Protein AF-A0A3D5USJ9-F1 (afdb_monomer_lite)

Sequence (58 aa):
GRLMQRELVAVPPYWDVGQTIDYLREADDLPDEFYEIFVVDAGYKPAGTVPLSRVMRM

Foldseek 3Di:
DDPPVQQEAEDEPPDDLVNVVVCVVPPPPGDPDHFKHFHAYPVRHGPDIDGPVVSVVD

Secondary structure (DSSP, 8-state):
--------EEE-TT--HHHHHHHHHH-TT--SS--EEEEE-TTS-EEEEEEHHHHTT-

Structure (mmCIF, N/CA/C/O backbone):
data_AF-A0A3D5USJ9-F1
#
_entry.id   AF-A0A3D5USJ9-F1
#
loop_
_atom_site.group_PDB
_atom_site.id
_atom_site.type_symbol
_atom_site.label_atom_id
_atom_site.label_alt_id
_atom_site.label_comp_id
_atom_site.label_asym_id
_atom_site.label_entity_id
_atom_site.label_seq_id
_atom_site.pdbx_PDB_ins_code
_atom_site.Cartn_x
_atom_site.Cartn_y
_atom_site.Cartn_z
_atom_site.occupancy
_atom_site.B_iso_or_equiv
_atom_site.auth_seq_id
_atom_site.auth_comp_id
_atom_site.auth_asym_id
_atom_site.auth_atom_id
_atom_site.pdbx_PDB_model_num
ATOM 1 N N . GLY A 1 1 ? -6.762 2.440 25.064 1.00 55.69 1 GLY A N 1
ATOM 2 C CA . GLY A 1 1 ? -5.702 2.570 24.051 1.00 55.69 1 GLY A CA 1
ATOM 3 C C . GLY A 1 1 ? -6.221 1.913 22.807 1.00 55.69 1 GLY A C 1
ATOM 4 O O . GLY A 1 1 ? -6.483 0.721 22.850 1.00 55.69 1 GLY A O 1
ATOM 5 N N . ARG A 1 2 ? -6.550 2.702 21.787 1.00 47.53 2 ARG A N 1
ATOM 6 C CA . ARG A 1 2 ? -7.242 2.173 20.614 1.00 47.53 2 ARG A CA 1
ATOM 7 C C . ARG A 1 2 ? -6.214 1.438 19.765 1.00 47.53 2 ARG A C 1
ATOM 9 O O . ARG A 1 2 ? -5.186 2.025 19.442 1.00 47.53 2 ARG A O 1
ATOM 16 N N . LEU A 1 3 ? -6.484 0.163 19.476 1.00 53.88 3 LEU A N 1
ATOM 17 C CA . LEU A 1 3 ? -5.917 -0.516 18.319 1.00 53.88 3 LEU A CA 1
ATOM 18 C C . LEU A 1 3 ? -6.085 0.463 17.154 1.00 53.88 3 LEU A C 1
ATOM 20 O O . LEU A 1 3 ? -7.207 0.674 16.705 1.00 53.88 3 LEU A O 1
ATOM 24 N N . MET A 1 4 ? -5.002 1.111 16.722 1.00 55.19 4 MET A N 1
ATOM 25 C CA . MET A 1 4 ? -4.939 1.589 15.350 1.00 55.19 4 MET A CA 1
ATOM 26 C C . MET A 1 4 ? -5.073 0.312 14.543 1.00 55.19 4 MET A C 1
ATOM 28 O O . MET A 1 4 ? -4.165 -0.525 14.532 1.00 55.19 4 MET A O 1
ATOM 32 N N . GLN A 1 5 ? -6.274 0.089 14.027 1.00 53.50 5 GLN A N 1
ATOM 33 C CA . GLN A 1 5 ? -6.522 -0.942 13.052 1.00 53.50 5 GLN A CA 1
ATOM 34 C C . GLN A 1 5 ? -5.573 -0.570 11.916 1.00 53.50 5 GLN A C 1
ATOM 36 O O . GLN A 1 5 ? -5.714 0.474 11.292 1.00 53.50 5 GLN A O 1
ATOM 41 N N . ARG A 1 6 ? -4.464 -1.308 11.807 1.00 59.31 6 ARG A N 1
ATOM 42 C CA . ARG A 1 6 ? -3.537 -1.176 10.690 1.00 59.31 6 ARG A CA 1
ATOM 43 C C . ARG A 1 6 ? -4.327 -1.679 9.505 1.00 59.31 6 ARG A C 1
ATOM 45 O O . ARG A 1 6 ? -4.358 -2.879 9.263 1.00 59.31 6 ARG A O 1
ATOM 52 N N . GLU A 1 7 ? -5.074 -0.794 8.884 1.00 68.56 7 GLU A N 1
ATOM 53 C CA . GLU A 1 7 ? -5.749 -1.086 7.645 1.00 68.56 7 GLU A CA 1
ATOM 54 C C . GLU A 1 7 ? -4.650 -1.047 6.572 1.00 68.56 7 GLU A C 1
ATOM 56 O O . GLU A 1 7 ? -3.912 -0.070 6.424 1.00 68.56 7 GLU A O 1
ATOM 61 N N . LEU A 1 8 ? -4.385 -2.214 5.985 1.00 76.25 8 LEU A N 1
ATOM 62 C CA . LEU A 1 8 ? -3.191 -2.480 5.186 1.00 76.25 8 LEU A CA 1
ATOM 63 C C . LEU A 1 8 ? -3.557 -2.332 3.715 1.00 76.25 8 LEU A C 1
ATOM 65 O O . LEU A 1 8 ? -4.491 -2.982 3.254 1.00 76.25 8 LEU A O 1
ATOM 69 N N . VAL A 1 9 ? -2.777 -1.559 2.967 1.00 90.00 9 VAL A N 1
ATOM 70 C CA . VAL A 1 9 ? -2.874 -1.550 1.506 1.00 90.00 9 VAL A CA 1
ATOM 71 C C . VAL A 1 9 ? -1.861 -2.539 0.953 1.00 90.00 9 VAL A C 1
ATOM 73 O O . VAL A 1 9 ? -0.673 -2.405 1.239 1.00 90.00 9 VAL A O 1
ATOM 76 N N . ALA A 1 10 ? -2.311 -3.531 0.187 1.00 92.62 10 ALA A N 1
ATOM 77 C CA . ALA A 1 10 ? -1.453 -4.564 -0.384 1.00 92.62 10 ALA A CA 1
ATOM 78 C C . ALA A 1 10 ? -1.380 -4.436 -1.911 1.00 92.62 10 ALA A C 1
ATOM 80 O O . ALA A 1 10 ? -2.409 -4.365 -2.574 1.00 92.62 10 ALA A O 1
ATOM 81 N N . VAL A 1 11 ? -0.168 -4.434 -2.466 1.00 94.31 11 VAL A N 1
ATOM 82 C CA . VAL A 1 11 ? 0.081 -4.323 -3.911 1.00 94.31 11 VAL A CA 1
ATOM 83 C C . VAL A 1 11 ? 1.056 -5.405 -4.383 1.00 94.31 11 VAL A C 1
ATOM 85 O O . VAL A 1 11 ? 1.920 -5.836 -3.613 1.00 94.31 11 VAL A O 1
ATOM 88 N N . PRO A 1 12 ? 0.957 -5.875 -5.635 1.00 95.19 12 PRO A N 1
ATOM 89 C CA . PRO A 1 12 ? 1.889 -6.861 -6.166 1.00 95.19 12 PRO A CA 1
ATOM 90 C C . PRO A 1 12 ? 3.280 -6.260 -6.468 1.00 95.19 12 PRO A C 1
ATOM 92 O O . PRO A 1 12 ? 3.389 -5.092 -6.837 1.00 95.19 12 PRO A O 1
ATOM 95 N N . PRO A 1 13 ? 4.366 -7.057 -6.403 1.00 94.31 13 PRO A N 1
ATOM 96 C CA . PRO A 1 13 ? 5.745 -6.585 -6.589 1.00 94.31 13 PRO A CA 1
ATOM 97 C C . PRO A 1 13 ? 6.092 -6.183 -8.023 1.00 94.31 13 PRO A C 1
ATOM 99 O O . PRO A 1 13 ? 7.147 -5.600 -8.250 1.00 94.31 13 PRO A O 1
ATOM 102 N N . TYR A 1 14 ? 5.256 -6.548 -8.994 1.00 93.94 14 TYR A N 1
ATOM 103 C CA . TYR A 1 14 ? 5.477 -6.246 -10.406 1.00 93.94 14 TYR A CA 1
ATOM 104 C C . TYR A 1 14 ? 4.815 -4.936 -10.850 1.00 93.94 14 TYR A C 1
ATOM 106 O O . TYR A 1 14 ? 4.928 -4.590 -12.023 1.00 93.94 14 TYR A O 1
ATOM 114 N N . TRP A 1 15 ? 4.117 -4.231 -9.953 1.00 95.12 15 TRP A N 1
ATOM 115 C CA . TRP A 1 15 ? 3.627 -2.888 -10.244 1.00 95.12 15 TRP A CA 1
ATOM 116 C C . TRP A 1 15 ? 4.752 -1.871 -10.174 1.00 95.12 15 TRP A C 1
ATOM 118 O O . TRP A 1 15 ? 5.581 -1.889 -9.261 1.00 95.12 15 TRP A O 1
ATOM 128 N N . ASP A 1 16 ? 4.747 -0.949 -11.128 1.00 94.50 16 ASP A N 1
ATOM 129 C CA . ASP A 1 16 ? 5.516 0.272 -10.986 1.00 94.50 16 ASP A CA 1
ATOM 130 C C . ASP A 1 16 ? 4.806 1.280 -10.061 1.00 94.50 16 ASP A C 1
ATOM 132 O O . ASP A 1 16 ? 3.725 1.048 -9.502 1.00 94.50 16 ASP A O 1
ATOM 136 N N . VAL A 1 17 ? 5.465 2.419 -9.860 1.00 92.56 17 VAL A N 1
ATOM 137 C CA . VAL A 1 17 ? 4.962 3.487 -8.994 1.00 92.56 17 VAL A CA 1
ATOM 138 C C . VAL A 1 17 ? 3.689 4.117 -9.563 1.00 92.56 17 VAL A C 1
ATOM 140 O O . VAL A 1 17 ? 2.792 4.434 -8.788 1.00 92.56 17 VAL A O 1
ATOM 143 N N . GLY A 1 18 ? 3.583 4.263 -10.886 1.00 94.50 18 GLY A N 1
ATOM 144 C CA . GLY A 1 18 ? 2.408 4.841 -11.539 1.00 94.50 18 GLY A CA 1
ATOM 145 C C . GLY A 1 18 ? 1.178 3.965 -11.334 1.00 94.50 18 GLY A C 1
ATOM 146 O O . GLY A 1 18 ? 0.181 4.436 -10.803 1.00 94.50 18 GLY A O 1
ATOM 147 N N . GLN A 1 19 ? 1.299 2.666 -11.610 1.00 95.50 19 GLN A N 1
ATOM 148 C CA . GLN A 1 19 ? 0.235 1.683 -11.385 1.00 95.50 19 GLN A CA 1
ATOM 149 C C . GLN A 1 19 ? -0.211 1.640 -9.921 1.00 95.50 19 GLN A C 1
ATOM 151 O O . GLN A 1 19 ? -1.400 1.538 -9.628 1.00 95.50 19 GLN A O 1
ATOM 156 N N . THR A 1 20 ? 0.744 1.753 -8.993 1.00 94.19 20 THR A N 1
ATOM 157 C CA . THR A 1 20 ? 0.437 1.842 -7.562 1.00 94.19 20 THR A CA 1
ATOM 158 C C . THR A 1 20 ? -0.365 3.106 -7.248 1.00 94.19 20 THR A C 1
ATOM 160 O O . THR A 1 20 ? -1.343 3.034 -6.512 1.00 94.19 20 THR A O 1
ATOM 163 N N . ILE A 1 21 ? 0.018 4.261 -7.796 1.00 93.38 21 ILE A N 1
ATOM 164 C CA . ILE A 1 21 ? -0.694 5.532 -7.591 1.00 93.38 21 ILE A CA 1
ATOM 165 C C . ILE A 1 21 ? -2.096 5.489 -8.200 1.00 93.38 21 ILE A C 1
ATOM 167 O O . ILE A 1 21 ? -3.029 5.975 -7.567 1.00 93.38 21 ILE A O 1
ATOM 171 N N . ASP A 1 22 ? -2.247 4.913 -9.389 1.00 94.19 22 ASP A N 1
ATOM 172 C CA . ASP A 1 22 ? -3.542 4.786 -10.057 1.00 94.19 22 ASP A CA 1
ATOM 173 C C . ASP A 1 22 ? -4.488 3.920 -9.219 1.00 94.19 22 ASP A C 1
ATOM 175 O O . ASP A 1 22 ? -5.588 4.356 -8.884 1.00 94.19 22 ASP A O 1
ATOM 179 N N . TYR A 1 23 ? -4.016 2.767 -8.733 1.00 92.62 23 TYR A N 1
ATOM 180 C CA . TYR A 1 23 ? -4.765 1.948 -7.777 1.00 92.62 23 TYR A CA 1
ATOM 181 C C . TYR A 1 23 ? -5.149 2.730 -6.513 1.00 92.62 23 TYR A C 1
ATOM 183 O O . TYR A 1 23 ? -6.301 2.692 -6.093 1.00 92.62 23 TYR A O 1
ATOM 191 N N . LEU A 1 24 ? -4.217 3.49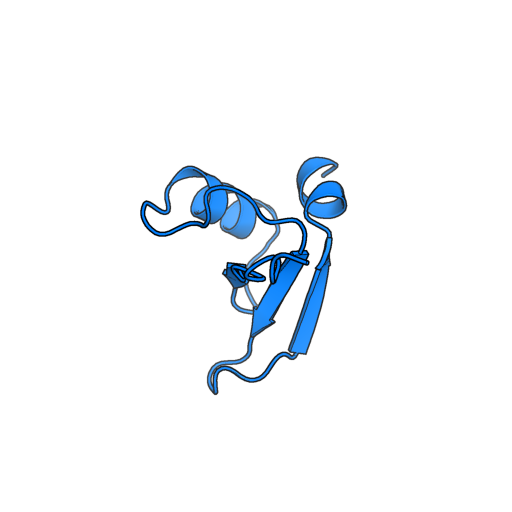5 -5.933 1.00 90.81 24 LEU A N 1
ATOM 192 C CA . LEU A 1 24 ? -4.490 4.310 -4.744 1.00 90.81 24 LEU A CA 1
ATOM 193 C C . LEU A 1 24 ? -5.537 5.415 -4.972 1.00 90.81 24 LEU A C 1
ATOM 195 O O . LEU A 1 24 ? -6.073 5.948 -4.003 1.00 90.81 24 LEU A O 1
ATOM 199 N N . ARG A 1 25 ? -5.793 5.803 -6.224 1.00 89.50 25 ARG A N 1
ATOM 200 C CA . ARG A 1 25 ? -6.779 6.828 -6.593 1.00 89.50 25 ARG A CA 1
ATOM 201 C C . ARG A 1 25 ? -8.142 6.248 -6.943 1.00 89.50 25 ARG A C 1
ATOM 203 O O . ARG A 1 25 ? -9.135 6.954 -6.795 1.00 89.50 25 ARG A O 1
ATOM 210 N N . GLU A 1 26 ? -8.169 5.023 -7.455 1.00 91.88 26 GLU A N 1
ATOM 211 C CA . GLU A 1 26 ? -9.364 4.396 -8.027 1.00 91.88 26 GLU A CA 1
ATOM 212 C C . GLU A 1 26 ? -9.994 3.335 -7.121 1.00 91.88 26 GLU A C 1
ATOM 214 O O . GLU A 1 26 ? -11.156 2.992 -7.318 1.00 91.88 26 GLU A O 1
ATOM 219 N N . ALA A 1 27 ? -9.254 2.788 -6.156 1.00 88.19 27 ALA A N 1
ATOM 220 C CA . ALA A 1 27 ? -9.763 1.723 -5.304 1.00 88.19 27 ALA A CA 1
ATOM 221 C C . ALA A 1 27 ? -10.782 2.246 -4.277 1.00 88.19 27 ALA A C 1
ATOM 223 O O . ALA A 1 27 ? -10.470 3.071 -3.417 1.00 88.19 27 ALA A O 1
ATOM 224 N N . ASP A 1 28 ? -12.002 1.715 -4.360 1.00 83.69 28 ASP A N 1
ATOM 225 C CA . ASP A 1 28 ? -13.130 2.062 -3.487 1.00 83.69 28 ASP A CA 1
ATOM 226 C C . ASP A 1 28 ? -13.056 1.398 -2.097 1.00 83.69 28 ASP A C 1
ATOM 228 O O . ASP A 1 28 ? -13.806 1.760 -1.192 1.00 83.69 28 ASP A O 1
ATOM 232 N N . ASP A 1 29 ? -12.186 0.398 -1.926 1.00 84.12 29 ASP A N 1
ATOM 233 C CA . ASP A 1 29 ? -12.037 -0.418 -0.715 1.00 84.12 29 ASP A CA 1
ATOM 234 C C . ASP A 1 29 ? -10.784 -0.069 0.100 1.00 84.12 29 ASP A C 1
ATOM 236 O O . ASP A 1 29 ? -10.350 -0.841 0.963 1.00 84.12 29 ASP A O 1
ATOM 240 N N . LEU A 1 30 ? -10.196 1.100 -0.162 1.00 87.25 30 LEU A N 1
ATOM 241 C CA . LEU A 1 30 ? -9.051 1.560 0.600 1.00 87.25 30 LEU A CA 1
ATOM 242 C C . LEU A 1 30 ? -9.445 2.008 2.010 1.00 87.25 30 LEU A C 1
ATOM 244 O O . LEU A 1 30 ? -10.526 2.560 2.220 1.00 87.25 30 LEU A O 1
ATOM 248 N N . PRO A 1 31 ? -8.529 1.828 2.971 1.00 86.50 31 PRO A N 1
ATOM 249 C CA . PRO A 1 31 ? -8.650 2.406 4.300 1.00 86.50 31 PRO A CA 1
ATOM 250 C C . PRO A 1 31 ? -8.851 3.921 4.281 1.00 86.50 31 PRO A C 1
ATOM 252 O O . PRO A 1 31 ? -8.199 4.609 3.491 1.00 86.50 31 PRO A O 1
ATOM 255 N N . ASP A 1 32 ? -9.614 4.449 5.243 1.00 84.06 32 ASP A N 1
ATOM 256 C CA . ASP A 1 32 ? -9.722 5.902 5.461 1.00 84.06 32 ASP A CA 1
ATOM 257 C C . ASP A 1 32 ? -8.344 6.522 5.774 1.00 84.06 32 ASP A C 1
ATOM 259 O O . ASP A 1 32 ? -8.024 7.632 5.343 1.00 84.06 32 ASP A O 1
ATOM 263 N N . GLU A 1 33 ? -7.500 5.790 6.512 1.00 84.19 33 GLU A N 1
ATOM 264 C CA . GLU A 1 33 ? -6.138 6.196 6.858 1.00 84.19 33 GLU A CA 1
ATOM 265 C C . GLU A 1 33 ? -5.149 5.028 6.718 1.00 84.19 33 GLU A C 1
ATOM 267 O O . GLU A 1 33 ? -5.276 3.992 7.371 1.00 84.19 33 GLU A O 1
ATOM 272 N N . PHE A 1 34 ? -4.091 5.220 5.923 1.00 88.12 34 PHE A N 1
ATOM 273 C CA . PHE A 1 34 ? -2.973 4.280 5.818 1.00 88.12 34 PHE A CA 1
ATOM 274 C C . PHE A 1 34 ? -1.636 5.014 5.656 1.00 88.12 34 PHE A C 1
ATOM 276 O O . PHE A 1 34 ? -1.557 6.115 5.114 1.00 88.12 34 PHE A O 1
ATOM 283 N N . TYR A 1 35 ? -0.555 4.391 6.134 1.00 88.25 35 TYR A N 1
ATOM 284 C CA . TYR A 1 35 ? 0.789 4.993 6.136 1.00 88.25 35 TYR A CA 1
ATOM 285 C C . TYR A 1 35 ? 1.854 4.123 5.463 1.00 88.25 35 TYR A C 1
ATOM 287 O O . TYR A 1 35 ? 2.921 4.618 5.088 1.00 88.25 35 TYR A O 1
ATOM 295 N N . GLU A 1 36 ? 1.570 2.833 5.295 1.00 90.75 36 GLU A N 1
ATOM 296 C CA . GLU A 1 36 ? 2.466 1.852 4.696 1.00 90.75 36 GLU A CA 1
ATOM 297 C C . GLU A 1 36 ? 1.719 1.059 3.627 1.00 90.75 36 GLU A C 1
ATOM 299 O O . GLU A 1 36 ? 0.571 0.662 3.818 1.00 90.75 36 GLU A O 1
ATOM 304 N N . ILE A 1 37 ? 2.405 0.816 2.516 1.00 92.44 37 ILE A N 1
ATOM 305 C CA . ILE A 1 37 ? 1.957 -0.044 1.428 1.00 92.44 37 ILE A CA 1
ATOM 306 C C . ILE A 1 37 ? 2.752 -1.344 1.533 1.00 92.44 37 ILE A C 1
ATOM 308 O O . ILE A 1 37 ? 3.985 -1.333 1.554 1.00 92.44 37 ILE A O 1
ATOM 312 N N . PHE A 1 38 ? 2.054 -2.466 1.621 1.00 93.69 38 PHE A N 1
ATOM 313 C CA . PHE A 1 38 ? 2.624 -3.800 1.707 1.00 93.69 38 PHE A CA 1
ATOM 314 C C . PHE A 1 38 ? 2.772 -4.370 0.308 1.00 93.69 38 PHE A C 1
ATOM 316 O O . PHE A 1 38 ? 1.809 -4.472 -0.442 1.00 93.69 38 PHE A O 1
ATOM 323 N N . VAL A 1 39 ? 3.982 -4.781 -0.038 1.00 94.62 39 VAL A N 1
ATOM 324 C CA . VAL A 1 39 ? 4.217 -5.515 -1.275 1.00 94.62 39 VAL A CA 1
ATOM 325 C C . VAL A 1 39 ? 3.999 -6.990 -0.973 1.00 94.62 39 VAL A C 1
ATOM 327 O O . VAL A 1 39 ? 4.692 -7.538 -0.114 1.00 94.62 39 VAL A O 1
ATOM 330 N N . VAL A 1 40 ? 3.043 -7.630 -1.641 1.00 94.44 40 VAL A N 1
ATOM 331 C CA 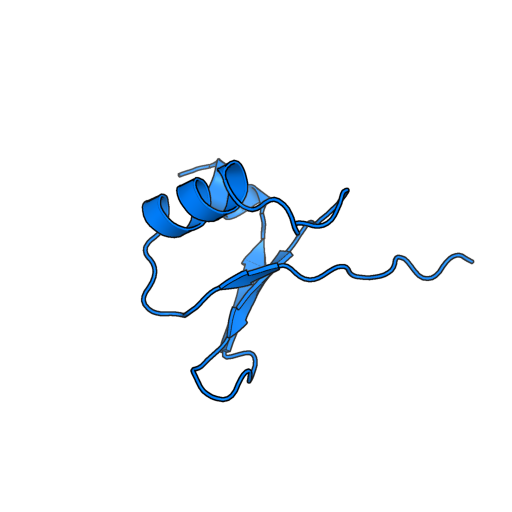. VAL A 1 40 ? 2.669 -9.033 -1.403 1.00 94.44 40 VAL A CA 1
ATOM 332 C C . VAL A 1 40 ? 2.876 -9.883 -2.648 1.00 94.44 40 VAL A C 1
ATOM 334 O O . VAL A 1 40 ? 2.572 -9.462 -3.760 1.00 94.44 40 VAL A O 1
ATOM 337 N N . ASP A 1 41 ? 3.404 -11.092 -2.473 1.00 92.62 41 ASP A N 1
ATOM 338 C CA . ASP A 1 41 ? 3.522 -12.053 -3.569 1.00 92.62 41 ASP A CA 1
ATOM 339 C C . ASP A 1 41 ? 2.163 -12.680 -3.947 1.00 92.62 41 ASP A C 1
ATOM 341 O O . ASP A 1 41 ? 1.133 -12.436 -3.318 1.00 92.62 41 ASP A O 1
ATOM 345 N N . ALA A 1 42 ? 2.156 -13.533 -4.977 1.00 90.75 42 ALA A N 1
ATOM 346 C CA . ALA A 1 42 ? 0.947 -14.231 -5.430 1.00 90.75 42 ALA A CA 1
ATOM 347 C C . ALA A 1 42 ? 0.341 -15.185 -4.376 1.00 90.75 42 ALA A C 1
ATOM 349 O O . ALA A 1 42 ? -0.800 -15.618 -4.514 1.00 90.75 42 ALA A O 1
ATOM 350 N N . GLY A 1 43 ? 1.099 -15.532 -3.332 1.00 93.50 43 GLY A N 1
ATOM 351 C CA . GLY A 1 43 ? 0.636 -16.297 -2.179 1.00 93.50 43 GLY A CA 1
ATOM 352 C C . GLY A 1 43 ? 0.179 -15.421 -1.010 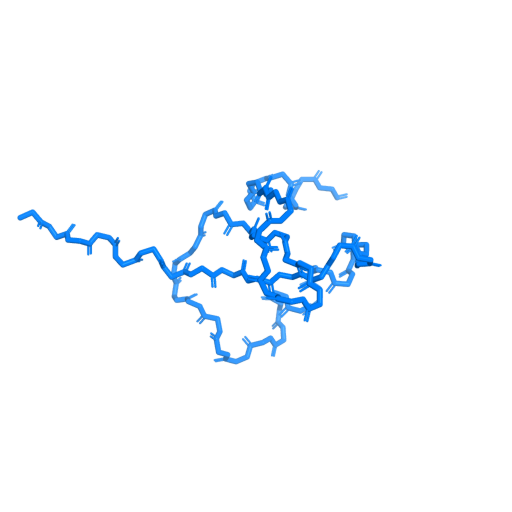1.00 93.50 43 GLY A C 1
ATOM 353 O O . GLY A 1 43 ? 0.024 -15.953 0.089 1.00 93.50 43 GLY A O 1
ATOM 354 N N . TYR A 1 44 ? -0.001 -14.110 -1.220 1.00 86.19 44 TYR A N 1
ATOM 355 C CA . TYR A 1 44 ? -0.324 -13.112 -0.194 1.00 86.19 44 TYR A CA 1
ATOM 356 C C . TYR A 1 44 ? 0.702 -13.038 0.948 1.00 86.19 44 TYR A C 1
ATOM 358 O O . TYR A 1 44 ? 0.379 -12.644 2.071 1.00 86.19 44 TYR A O 1
ATOM 366 N N . LYS A 1 45 ? 1.962 -13.402 0.686 1.00 91.31 45 LYS A N 1
ATOM 367 C CA . LYS A 1 45 ? 3.044 -13.261 1.665 1.00 91.31 45 LYS A CA 1
ATOM 368 C C . LYS A 1 45 ? 3.712 -11.895 1.501 1.00 91.31 45 LYS A C 1
ATOM 370 O O . LYS A 1 45 ? 4.054 -11.532 0.374 1.00 91.31 45 LYS A O 1
ATOM 375 N N . PRO A 1 46 ? 3.947 -11.143 2.592 1.00 90.00 46 PRO A N 1
ATOM 376 C CA . PRO A 1 46 ? 4.669 -9.879 2.521 1.00 90.00 46 PRO A CA 1
ATOM 377 C C . PRO A 1 46 ? 6.094 -10.083 1.997 1.00 90.00 46 PRO A C 1
ATOM 379 O O . PRO A 1 46 ? 6.909 -10.758 2.626 1.00 90.00 46 PRO A O 1
ATOM 382 N N . ALA A 1 47 ? 6.393 -9.471 0.858 1.00 92.62 47 ALA A N 1
ATOM 383 C CA . ALA A 1 47 ? 7.734 -9.358 0.299 1.00 92.62 47 ALA A CA 1
ATOM 384 C C . ALA A 1 47 ? 8.480 -8.133 0.860 1.00 92.62 47 ALA A C 1
ATOM 386 O O . ALA A 1 47 ? 9.707 -8.135 0.937 1.00 92.62 47 ALA A O 1
ATOM 387 N N . GLY A 1 48 ? 7.749 -7.093 1.277 1.00 92.50 48 GLY A N 1
ATOM 388 C CA . GLY A 1 48 ? 8.306 -5.886 1.890 1.00 92.50 48 GLY A CA 1
ATOM 389 C C . GLY A 1 48 ? 7.254 -4.805 2.129 1.00 92.50 48 GLY A C 1
ATOM 390 O O . GLY A 1 48 ? 6.069 -5.018 1.873 1.00 92.50 48 GLY A O 1
ATOM 391 N N . THR A 1 49 ? 7.686 -3.637 2.606 1.00 93.25 49 THR A N 1
ATOM 392 C CA . THR A 1 49 ? 6.822 -2.461 2.778 1.00 93.25 49 THR A CA 1
ATOM 393 C C . THR A 1 49 ? 7.450 -1.209 2.182 1.00 93.25 49 THR A C 1
ATOM 395 O O . THR A 1 49 ? 8.674 -1.051 2.131 1.00 93.25 49 THR A O 1
ATOM 3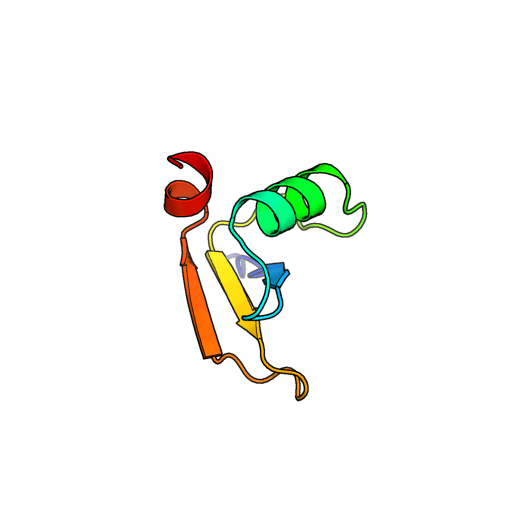98 N N . VAL A 1 50 ? 6.595 -0.302 1.720 1.00 92.50 50 VAL A N 1
ATOM 399 C CA . VAL A 1 50 ? 6.963 1.011 1.197 1.00 92.50 50 VAL A CA 1
ATOM 400 C C . VAL A 1 50 ? 6.160 2.069 1.957 1.00 92.50 50 VAL A C 1
ATOM 402 O O . VAL A 1 50 ? 4.932 1.993 1.981 1.00 92.50 50 VAL A O 1
ATOM 405 N N . PRO A 1 51 ? 6.804 3.076 2.573 1.00 92.50 51 P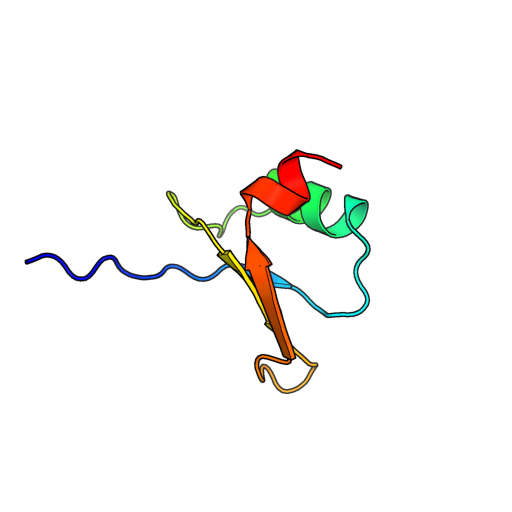RO A N 1
ATOM 406 C CA . PRO A 1 51 ? 6.079 4.178 3.197 1.00 92.50 51 PRO A CA 1
ATOM 407 C C . PRO A 1 51 ? 5.271 4.956 2.155 1.00 92.50 51 PRO A C 1
ATOM 409 O O . PRO A 1 51 ? 5.81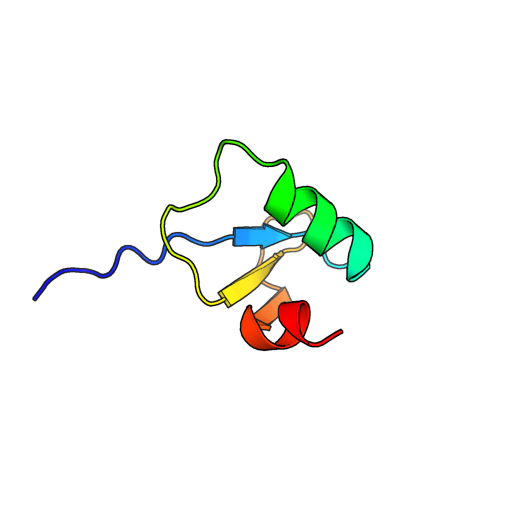1 5.304 1.101 1.00 92.50 51 PRO A O 1
ATOM 412 N N . LEU A 1 52 ? 4.026 5.322 2.468 1.00 90.06 52 LEU A N 1
ATOM 413 C CA . LEU A 1 52 ? 3.178 6.125 1.576 1.00 90.06 52 LEU A CA 1
ATOM 414 C C . LEU A 1 52 ? 3.872 7.430 1.155 1.00 90.06 52 LEU A C 1
ATOM 416 O O . LEU A 1 52 ? 3.850 7.826 -0.008 1.00 90.06 52 LEU A O 1
ATOM 420 N N . SER A 1 53 ? 4.581 8.061 2.092 1.00 90.62 53 SER A N 1
ATOM 421 C CA . SER A 1 53 ? 5.341 9.290 1.851 1.00 90.62 53 SER A CA 1
ATOM 422 C C . SER A 1 53 ? 6.437 9.147 0.792 1.00 90.62 53 SER A C 1
ATOM 424 O O . SER A 1 53 ? 6.839 10.151 0.210 1.00 90.62 53 SER A O 1
ATOM 426 N N . ARG A 1 54 ? 6.936 7.931 0.545 1.00 90.88 54 ARG A N 1
ATOM 427 C CA . ARG A 1 54 ? 7.918 7.656 -0.507 1.00 90.88 54 ARG A CA 1
ATOM 428 C C . ARG A 1 54 ? 7.255 7.600 -1.877 1.00 90.88 54 ARG A C 1
ATOM 430 O O . ARG A 1 54 ? 7.808 8.167 -2.810 1.00 90.88 54 ARG A O 1
ATOM 437 N N . VAL A 1 55 ? 6.089 6.963 -1.975 1.00 89.31 55 VAL A N 1
ATOM 438 C CA . VAL A 1 55 ? 5.305 6.882 -3.220 1.00 89.31 55 VAL A CA 1
ATOM 439 C C . VAL A 1 55 ? 4.820 8.270 -3.644 1.00 89.31 55 VAL A C 1
ATOM 441 O O . VAL A 1 55 ? 4.926 8.624 -4.807 1.00 89.31 55 VAL A O 1
ATOM 444 N N . MET A 1 56 ? 4.410 9.110 -2.689 1.00 87.31 56 MET A N 1
ATOM 445 C CA . MET A 1 56 ? 3.931 10.479 -2.947 1.00 87.31 56 MET A CA 1
ATOM 446 C C . MET A 1 56 ? 5.020 11.482 -3.379 1.00 87.31 56 MET A C 1
ATOM 448 O O . MET A 1 56 ? 4.702 12.624 -3.700 1.00 87.31 56 MET A O 1
ATOM 452 N N . ARG A 1 57 ? 6.305 11.111 -3.317 1.00 86.62 57 ARG A N 1
ATOM 453 C CA . ARG A 1 57 ? 7.446 11.995 -3.640 1.00 86.62 57 ARG A CA 1
ATOM 454 C C . ARG A 1 57 ? 8.075 11.716 -5.008 1.00 86.62 57 ARG A C 1
ATOM 456 O O . ARG A 1 57 ? 9.075 12.357 -5.328 1.00 86.62 57 ARG A O 1
ATOM 463 N N . MET A 1 58 ? 7.556 10.737 -5.743 1.00 76.25 58 MET A N 1
ATOM 464 C CA . MET A 1 58 ? 8.049 10.302 -7.053 1.00 76.25 58 MET A CA 1
ATOM 465 C C . MET A 1 58 ? 7.216 10.929 -8.165 1.00 76.25 58 MET A C 1
ATOM 467 O O . MET A 1 58 ? 7.836 11.290 -9.187 1.00 76.25 58 MET A O 1
#

Radius of gyration: 11.66 Å; chains: 1; bounding box: 21×28×36 Å

pLDDT: mean 86.35, std 12.04, range [47.53, 95.5]